Protein AF-A0A9X4DFJ0-F1 (afdb_monomer_lite)

Radius of gyration: 19.14 Å; chains: 1; bounding box: 29×57×39 Å

Foldseek 3Di:
DPDDPPPPVVCVPVVVVVVVVCCVDPVSVCVCVVPPCPVVLVVVLVCLVPDPDPDDPVNSVVVNVVSVVVVVD

Structure (mmCIF, N/CA/C/O backbone):
data_AF-A0A9X4DFJ0-F1
#
_entry.id   AF-A0A9X4DFJ0-F1
#
loop_
_atom_site.group_PDB
_atom_site.id
_atom_site.type_symbol
_atom_site.label_atom_id
_atom_site.label_alt_id
_atom_site.label_comp_id
_atom_site.label_asym_id
_atom_site.label_entity_id
_atom_site.label_seq_id
_atom_site.pdbx_PDB_ins_code
_atom_site.Cartn_x
_atom_site.Cartn_y
_atom_site.Cartn_z
_atom_site.occupancy
_atom_site.B_iso_or_equiv
_atom_site.auth_seq_id
_atom_site.auth_comp_id
_atom_site.auth_asym_id
_atom_site.auth_atom_id
_atom_site.pdbx_PDB_model_num
ATOM 1 N N . MET A 1 1 ? 16.614 -45.799 10.846 1.00 35.94 1 MET A N 1
ATOM 2 C CA . MET A 1 1 ? 16.738 -44.473 11.492 1.00 35.94 1 MET A CA 1
ATOM 3 C C . MET A 1 1 ? 15.397 -43.758 11.417 1.00 35.94 1 MET A C 1
ATOM 5 O O . MET A 1 1 ? 14.952 -43.446 10.321 1.00 35.94 1 MET A O 1
ATOM 9 N N . ALA A 1 2 ? 14.725 -43.559 12.553 1.00 44.28 2 ALA A N 1
ATOM 10 C CA . ALA A 1 2 ? 13.495 -42.775 12.627 1.00 44.28 2 ALA A CA 1
ATOM 11 C C . ALA A 1 2 ? 13.869 -41.287 12.622 1.00 44.28 2 ALA A C 1
ATOM 13 O O . ALA A 1 2 ? 14.330 -40.751 13.626 1.00 44.28 2 ALA A O 1
ATOM 14 N N . ILE A 1 3 ? 13.741 -40.645 11.463 1.00 46.56 3 ILE A N 1
ATOM 15 C CA . ILE A 1 3 ? 13.966 -39.206 11.320 1.00 46.56 3 ILE A CA 1
ATOM 16 C C . ILE A 1 3 ? 12.913 -38.500 12.177 1.00 46.56 3 ILE A C 1
ATOM 18 O O . ILE A 1 3 ? 11.713 -38.739 12.030 1.00 46.56 3 ILE A O 1
ATOM 22 N N . ALA A 1 4 ? 13.388 -37.689 13.118 1.00 50.88 4 ALA A N 1
ATOM 23 C CA . ALA A 1 4 ? 12.623 -37.017 14.153 1.00 50.88 4 ALA A CA 1
ATOM 24 C C . ALA A 1 4 ? 11.439 -36.197 13.598 1.00 50.88 4 ALA A C 1
ATOM 26 O O . ALA A 1 4 ? 11.544 -34.999 13.359 1.00 50.88 4 ALA A O 1
ATOM 27 N N . ARG A 1 5 ? 10.258 -36.815 13.477 1.00 48.03 5 ARG A N 1
ATOM 28 C CA . ARG A 1 5 ? 8.966 -36.124 13.291 1.00 48.03 5 ARG A CA 1
ATOM 29 C C . ARG A 1 5 ? 8.414 -35.610 14.628 1.00 48.03 5 ARG A C 1
ATOM 31 O O . ARG A 1 5 ? 7.258 -35.855 14.957 1.00 48.03 5 ARG A O 1
ATOM 38 N N . LYS A 1 6 ? 9.246 -34.959 15.446 1.00 45.09 6 LYS A N 1
ATOM 39 C CA . LYS A 1 6 ? 8.838 -34.488 16.784 1.00 45.09 6 LYS A CA 1
ATOM 40 C C . LYS A 1 6 ? 9.263 -33.055 17.120 1.00 45.09 6 LYS A C 1
ATOM 42 O O . LYS A 1 6 ? 9.171 -32.676 18.276 1.00 45.09 6 LYS A O 1
ATOM 47 N N . ASN A 1 7 ? 9.664 -32.241 16.139 1.00 46.41 7 ASN A N 1
ATOM 48 C CA . ASN A 1 7 ? 10.038 -30.840 16.402 1.00 46.41 7 ASN A CA 1
ATOM 49 C C . ASN A 1 7 ? 9.175 -29.789 15.682 1.00 46.41 7 ASN A C 1
ATOM 51 O O . ASN A 1 7 ? 9.264 -28.614 16.017 1.00 46.41 7 ASN A O 1
ATOM 55 N N . SER A 1 8 ? 8.290 -30.166 14.756 1.00 47.75 8 SER A N 1
ATOM 56 C CA . SER A 1 8 ? 7.474 -29.202 13.995 1.00 47.75 8 SER A CA 1
ATOM 57 C C . SER A 1 8 ? 6.138 -28.820 14.653 1.00 47.75 8 SER A C 1
ATOM 59 O O . SER A 1 8 ? 5.571 -27.789 14.312 1.00 47.75 8 SER A O 1
ATOM 61 N N . TYR A 1 9 ? 5.651 -29.584 15.638 1.00 47.09 9 TYR A N 1
ATOM 62 C CA . TYR A 1 9 ? 4.385 -29.293 16.339 1.00 47.09 9 TYR A CA 1
ATOM 63 C C . TYR A 1 9 ? 4.528 -28.360 17.552 1.00 47.09 9 TYR A C 1
ATOM 65 O O . TYR A 1 9 ? 3.525 -27.917 18.108 1.00 47.09 9 TYR A O 1
ATOM 73 N N . HIS A 1 10 ? 5.755 -28.054 17.988 1.00 46.47 10 HIS A N 1
ATOM 74 C CA . HIS A 1 10 ? 5.968 -27.171 19.141 1.00 46.47 10 HIS A CA 1
ATOM 75 C C . HIS A 1 10 ? 6.068 -25.691 18.743 1.00 46.47 10 HIS A C 1
ATOM 77 O O . HIS A 1 10 ? 5.640 -24.823 19.505 1.00 46.47 10 HIS A O 1
ATOM 83 N N . ALA A 1 11 ? 6.534 -25.417 17.518 1.00 48.34 11 ALA A N 1
ATOM 84 C CA . ALA A 1 11 ? 6.467 -24.092 16.905 1.00 48.34 11 ALA A CA 1
ATOM 85 C C . ALA A 1 11 ? 5.015 -23.687 16.582 1.00 48.34 11 ALA A C 1
ATOM 87 O O . ALA A 1 11 ? 4.664 -22.519 16.665 1.00 48.34 11 ALA A O 1
ATOM 88 N N . SER A 1 12 ? 4.122 -24.645 16.306 1.00 52.91 12 SER A N 1
ATOM 89 C CA . SER A 1 12 ? 2.753 -24.342 15.867 1.00 52.91 12 SER A CA 1
ATOM 90 C C . SER A 1 12 ? 1.777 -23.973 16.986 1.00 52.91 12 SER A C 1
ATOM 92 O O . SER A 1 12 ? 0.678 -23.541 16.675 1.00 52.91 12 SER A O 1
ATOM 94 N N . LYS A 1 13 ? 2.116 -24.162 18.270 1.00 51.91 13 LYS A N 1
ATOM 95 C CA . LYS A 1 13 ? 1.253 -23.748 19.396 1.00 51.91 13 LYS A CA 1
ATOM 96 C C . LYS A 1 13 ? 1.705 -22.447 20.034 1.00 51.91 13 LYS A C 1
ATOM 98 O O . LYS A 1 13 ? 0.860 -21.612 20.315 1.00 51.91 13 LYS A O 1
ATOM 103 N N . SER A 1 14 ? 3.011 -22.271 20.231 1.00 53.25 14 SER A N 1
ATOM 104 C CA . SER A 1 14 ? 3.549 -21.038 20.813 1.00 53.25 14 SER A CA 1
ATOM 105 C C . SER A 1 14 ? 3.404 -19.867 19.846 1.00 53.25 14 SER A C 1
ATOM 107 O O . SER A 1 14 ? 2.924 -18.819 20.250 1.00 53.25 14 SER A O 1
ATOM 109 N N . THR A 1 15 ? 3.701 -20.056 18.557 1.00 57.28 15 THR A N 1
ATOM 110 C CA . THR A 1 15 ? 3.497 -19.005 17.554 1.00 57.28 15 THR A CA 1
ATOM 111 C C . THR A 1 15 ? 2.014 -18.661 17.403 1.00 57.28 15 THR A C 1
ATOM 113 O O . THR A 1 15 ? 1.666 -17.486 17.406 1.00 57.28 15 THR A O 1
ATOM 116 N N . LEU A 1 16 ? 1.121 -19.659 17.369 1.00 54.78 16 LEU A N 1
ATOM 117 C CA . LEU A 1 16 ? -0.326 -19.418 17.295 1.00 54.78 16 LEU A CA 1
ATOM 118 C C . LEU A 1 16 ? -0.867 -18.751 18.564 1.00 54.78 16 LEU A C 1
ATOM 120 O O . LEU A 1 16 ? -1.697 -17.859 18.461 1.00 54.78 16 LEU A O 1
ATOM 124 N N . SER A 1 17 ? -0.400 -19.149 19.754 1.00 56.38 17 SER A N 1
ATOM 125 C CA . SER A 1 17 ? -0.827 -18.509 21.000 1.00 56.38 17 SER A CA 1
ATOM 126 C C . SER A 1 17 ? -0.324 -17.075 21.089 1.00 56.38 17 SER A C 1
ATOM 128 O O . SER A 1 17 ? -1.058 -16.230 21.584 1.00 56.38 17 SER A O 1
ATOM 130 N N . THR A 1 18 ? 0.885 -16.788 20.597 1.00 59.81 18 THR A N 1
ATOM 131 C CA . THR A 1 18 ? 1.411 -15.422 20.494 1.00 59.81 18 THR A CA 1
ATOM 132 C C . THR A 1 18 ? 0.579 -14.592 19.523 1.00 59.81 18 THR A C 1
ATOM 134 O O . THR A 1 18 ? 0.182 -13.492 19.882 1.00 59.81 18 THR A O 1
ATOM 137 N N . TYR A 1 19 ? 0.223 -15.124 1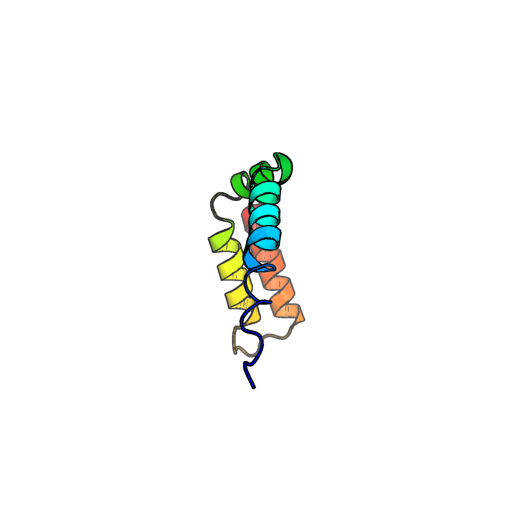8.348 1.00 56.47 19 TYR A N 1
ATOM 138 C CA . TYR A 1 19 ? -0.704 -14.446 17.435 1.00 56.47 19 TYR A CA 1
ATOM 139 C C . TYR A 1 19 ? -2.070 -14.193 18.088 1.00 56.47 19 TYR A C 1
ATOM 141 O O . TYR A 1 19 ? -2.573 -13.082 17.994 1.00 56.47 19 TYR A O 1
ATOM 149 N N . ILE A 1 20 ? -2.635 -15.172 18.806 1.00 59.41 20 ILE A N 1
ATOM 150 C CA . ILE A 1 20 ? -3.915 -15.015 19.519 1.00 59.41 20 ILE A CA 1
ATOM 151 C C . ILE A 1 20 ? -3.822 -13.921 20.592 1.00 59.41 20 ILE A C 1
ATOM 153 O O . ILE A 1 20 ? -4.703 -13.069 20.646 1.00 59.41 20 ILE A O 1
ATOM 157 N N . HIS A 1 21 ? -2.756 -13.898 21.400 1.00 60.47 21 HIS A N 1
ATOM 158 C CA . HIS A 1 21 ? -2.563 -12.868 22.429 1.00 60.47 21 HIS A CA 1
ATOM 159 C C . HIS A 1 21 ? -2.356 -11.480 21.819 1.00 60.47 21 HIS A C 1
ATOM 161 O O . HIS A 1 21 ? -2.963 -10.524 22.284 1.00 60.47 21 HIS A O 1
ATOM 167 N N . LEU A 1 22 ? -1.570 -11.369 20.744 1.00 58.94 22 LEU A N 1
ATOM 168 C CA . LEU A 1 22 ? -1.391 -10.109 20.019 1.00 58.94 22 LEU A CA 1
ATOM 169 C C . LEU A 1 22 ? -2.712 -9.626 19.415 1.00 58.94 22 LEU A C 1
ATOM 171 O O . LEU A 1 22 ? -3.021 -8.449 19.476 1.00 58.94 22 LEU A O 1
ATOM 175 N N . THR A 1 23 ? -3.554 -10.522 18.900 1.00 58.31 23 THR A N 1
ATOM 176 C CA . THR A 1 23 ? -4.892 -10.138 18.426 1.00 58.31 23 THR A CA 1
ATOM 177 C C . THR A 1 23 ? -5.890 -9.859 19.550 1.00 58.31 23 THR A C 1
ATOM 179 O O . THR A 1 23 ? -6.995 -9.433 19.256 1.00 58.31 23 THR A O 1
ATOM 182 N N . GLN A 1 24 ? -5.571 -10.110 20.818 1.00 66.3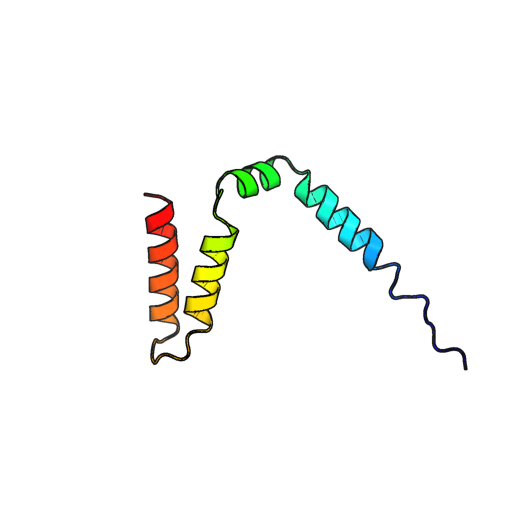8 24 GLN A N 1
ATOM 183 C CA . GLN A 1 24 ? -6.424 -9.751 21.963 1.00 66.38 24 GLN A CA 1
ATOM 184 C C . GLN A 1 24 ? -5.965 -8.466 22.651 1.00 66.38 24 GLN A C 1
ATOM 186 O O . GLN A 1 24 ? -6.686 -7.936 23.496 1.00 66.38 24 GLN A O 1
ATOM 191 N N . ASP A 1 25 ? -4.785 -7.976 22.286 1.00 73.44 25 ASP A N 1
ATOM 192 C CA . ASP A 1 25 ? -4.279 -6.693 22.727 1.00 73.44 25 ASP A CA 1
ATOM 193 C C . ASP A 1 25 ? -5.213 -5.574 22.245 1.00 73.44 25 ASP A C 1
ATOM 195 O O . ASP A 1 25 ? -5.618 -5.538 21.080 1.00 73.44 25 ASP A O 1
ATOM 199 N N . ALA A 1 26 ? -5.607 -4.699 23.170 1.00 67.81 26 ALA A N 1
ATOM 200 C CA . ALA A 1 26 ? -6.584 -3.652 22.905 1.00 67.81 26 ALA A CA 1
ATOM 201 C C . ALA A 1 26 ? -6.056 -2.620 21.900 1.00 67.81 26 ALA A C 1
ATOM 203 O O . ALA A 1 26 ? -6.819 -2.187 21.042 1.00 67.81 26 ALA A O 1
ATOM 204 N N . GLU A 1 27 ? -4.761 -2.295 21.937 1.00 66.31 27 GLU A N 1
ATOM 205 C CA . GLU A 1 27 ? -4.148 -1.374 20.978 1.00 66.31 27 GLU A CA 1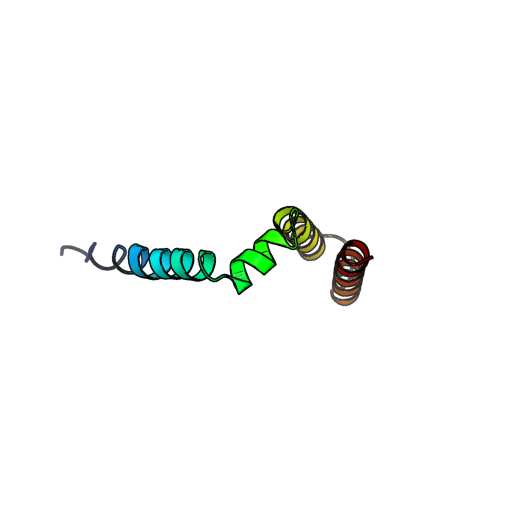
ATOM 206 C C . GLU A 1 27 ? -4.082 -2.010 19.588 1.00 66.31 27 GLU A C 1
ATOM 208 O O . GLU A 1 27 ? -4.415 -1.369 18.593 1.00 66.31 27 GLU A O 1
ATOM 213 N N . ILE A 1 28 ? -3.734 -3.297 19.501 1.00 64.31 28 ILE A N 1
ATOM 214 C CA . ILE A 1 28 ? -3.723 -4.023 18.221 1.00 64.31 28 ILE A CA 1
ATOM 215 C C . ILE A 1 28 ? -5.143 -4.174 17.667 1.00 64.31 28 ILE A C 1
ATOM 217 O O . ILE A 1 28 ? -5.359 -4.014 16.467 1.00 64.31 28 ILE A O 1
ATOM 221 N N . GLN A 1 29 ? -6.129 -4.449 18.519 1.00 63.59 29 GLN A N 1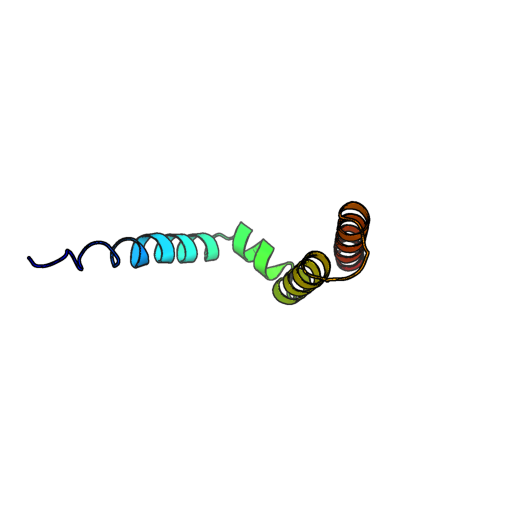
ATOM 222 C CA . GLN A 1 29 ? -7.538 -4.486 18.134 1.00 63.59 29 GLN A CA 1
ATOM 223 C C . GLN A 1 29 ? -8.035 -3.125 17.660 1.00 63.59 29 GLN A C 1
ATOM 225 O O . GLN A 1 29 ? -8.775 -3.071 16.682 1.00 63.59 29 GLN A O 1
ATOM 230 N N . ASP A 1 30 ? -7.625 -2.038 18.303 1.00 64.44 30 ASP A N 1
ATOM 231 C CA . ASP A 1 30 ? -7.993 -0.689 17.886 1.00 64.44 30 ASP A CA 1
ATOM 232 C C . ASP A 1 30 ? -7.333 -0.318 16.556 1.00 64.44 30 ASP A C 1
ATOM 234 O O . ASP A 1 30 ? -8.006 0.238 15.695 1.00 64.44 30 ASP A O 1
ATOM 238 N N . ILE A 1 31 ? -6.087 -0.735 16.306 1.00 62.94 31 ILE A N 1
ATOM 239 C CA . ILE A 1 31 ? -5.432 -0.603 14.993 1.00 62.94 31 ILE A CA 1
ATOM 240 C C . ILE A 1 31 ? -6.174 -1.418 13.919 1.00 62.94 31 ILE A C 1
ATOM 242 O O . ILE A 1 31 ? -6.452 -0.911 12.832 1.00 62.94 31 ILE A O 1
ATOM 246 N N . LEU A 1 32 ? -6.535 -2.671 14.218 1.00 59.00 32 LEU A N 1
ATOM 247 C CA . LEU A 1 32 ? -7.267 -3.546 13.295 1.00 59.00 32 LEU A CA 1
ATOM 248 C C . LEU A 1 32 ? -8.699 -3.057 13.024 1.00 59.00 32 LEU A C 1
ATOM 250 O O . LEU A 1 32 ? -9.222 -3.279 11.935 1.00 59.00 32 LEU A O 1
ATOM 254 N N . LYS A 1 33 ? -9.337 -2.392 13.993 1.00 63.47 33 LYS A N 1
ATOM 255 C CA . LYS A 1 33 ? -10.668 -1.780 13.852 1.00 63.47 33 LYS A CA 1
ATOM 256 C C . LYS A 1 33 ? -10.622 -0.403 13.190 1.00 63.47 33 LYS A C 1
ATOM 258 O O . LYS A 1 33 ? -11.599 -0.028 12.548 1.00 63.47 33 LYS A O 1
ATOM 263 N N . ALA A 1 34 ? -9.527 0.342 13.354 1.00 65.06 34 ALA A N 1
ATOM 264 C CA . ALA A 1 34 ? -9.352 1.684 12.800 1.00 65.06 34 ALA A CA 1
ATOM 265 C C . ALA A 1 34 ? -9.248 1.681 11.270 1.00 65.06 34 ALA A C 1
ATOM 267 O O . ALA A 1 34 ? -9.675 2.636 10.629 1.00 65.06 34 ALA A O 1
ATOM 268 N N . GLU A 1 35 ? -8.753 0.598 10.672 1.00 64.06 35 GLU A N 1
ATOM 269 C CA . GLU A 1 35 ? -8.791 0.386 9.225 1.00 64.06 35 GLU A CA 1
ATOM 270 C C . GLU A 1 35 ? -9.780 -0.752 8.903 1.00 64.06 35 GLU A C 1
ATOM 272 O O . GLU A 1 35 ? -9.368 -1.895 8.688 1.00 64.06 35 GLU A O 1
ATOM 277 N N . PRO A 1 36 ? -11.095 -0.471 8.784 1.00 64.25 36 PRO A N 1
ATOM 278 C CA . PRO A 1 36 ? -12.084 -1.464 8.344 1.00 64.25 36 PRO A CA 1
ATOM 279 C C . PRO A 1 36 ? -11.781 -2.042 6.948 1.00 64.25 36 PRO A C 1
ATOM 281 O O . PRO A 1 36 ? -12.405 -3.014 6.532 1.00 64.25 36 PR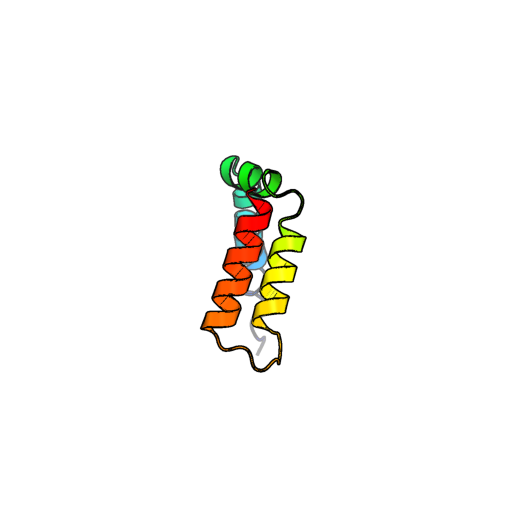O A O 1
ATOM 284 N N . ASN A 1 37 ? -10.800 -1.471 6.238 1.00 70.31 37 ASN A N 1
ATOM 285 C CA . ASN A 1 37 ? -10.288 -1.916 4.948 1.00 70.31 37 ASN A CA 1
ATOM 286 C C . ASN A 1 37 ? -8.762 -2.151 4.944 1.00 70.31 37 ASN A C 1
ATOM 288 O O . ASN A 1 37 ? -8.168 -2.128 3.866 1.00 70.31 37 ASN A O 1
ATOM 292 N N . ALA A 1 38 ? -8.138 -2.436 6.098 1.00 72.25 38 ALA A N 1
ATOM 293 C CA . ALA A 1 38 ? -6.695 -2.717 6.222 1.00 72.25 38 ALA A CA 1
ATOM 294 C C . ALA A 1 38 ? -6.208 -3.720 5.175 1.00 72.25 38 ALA A C 1
ATOM 296 O O . ALA A 1 38 ? -5.194 -3.521 4.509 1.00 72.25 38 ALA A O 1
ATOM 297 N N . SER A 1 39 ? -6.980 -4.791 4.980 1.00 77.56 39 SER A N 1
ATOM 298 C CA . SER A 1 39 ? -6.680 -5.819 3.985 1.00 77.56 39 SER A CA 1
ATOM 299 C C . SER A 1 39 ? -6.654 -5.264 2.555 1.00 77.56 39 SER A C 1
ATOM 301 O O . SER A 1 39 ? -5.770 -5.627 1.782 1.00 77.56 39 SER A O 1
ATOM 303 N N . THR A 1 40 ? -7.569 -4.357 2.210 1.00 83.00 40 THR A N 1
ATOM 304 C CA . THR A 1 40 ? -7.633 -3.704 0.895 1.00 83.00 40 THR A CA 1
ATOM 305 C C . THR A 1 40 ? -6.464 -2.743 0.696 1.00 83.00 40 THR A C 1
ATOM 307 O O . THR A 1 40 ? -5.854 -2.731 -0.372 1.00 83.00 40 THR A O 1
ATOM 310 N N . THR A 1 41 ? -6.120 -1.963 1.723 1.00 83.44 41 THR A N 1
ATOM 311 C CA . THR A 1 41 ? -4.978 -1.040 1.694 1.00 83.44 41 THR A CA 1
ATOM 312 C C . THR A 1 41 ? -3.666 -1.806 1.518 1.00 83.44 41 THR A C 1
ATOM 314 O O . THR A 1 41 ? -2.875 -1.475 0.636 1.00 83.44 41 THR A O 1
ATOM 317 N N . LEU A 1 42 ? -3.465 -2.890 2.271 1.00 85.44 42 LEU A N 1
ATOM 318 C CA . LEU A 1 42 ? -2.288 -3.755 2.146 1.00 85.44 42 LEU A CA 1
ATOM 319 C C . LEU A 1 42 ? -2.205 -4.433 0.772 1.00 85.44 42 LEU A C 1
ATOM 321 O O . LEU A 1 42 ? -1.129 -4.486 0.181 1.00 85.44 42 LEU A O 1
ATOM 325 N N . HIS A 1 43 ? -3.333 -4.895 0.223 1.00 89.31 43 HIS A N 1
ATOM 326 C CA . HIS A 1 43 ? -3.371 -5.474 -1.121 1.00 89.31 43 HIS A CA 1
ATOM 327 C C . HIS A 1 43 ? -3.009 -4.445 -2.205 1.00 89.31 43 HIS A C 1
ATOM 329 O O . HIS A 1 43 ? -2.275 -4.754 -3.144 1.00 89.31 43 HIS A O 1
ATOM 335 N N . ALA A 1 44 ? -3.482 -3.204 -2.074 1.00 88.44 44 ALA A N 1
ATOM 336 C CA . ALA A 1 44 ? -3.129 -2.124 -2.991 1.00 88.44 44 ALA A CA 1
ATOM 337 C C . ALA A 1 44 ? -1.633 -1.763 -2.913 1.00 88.44 44 ALA A C 1
ATOM 339 O O . ALA A 1 44 ? -1.002 -1.574 -3.952 1.00 88.44 44 ALA A O 1
ATOM 340 N N . ILE A 1 45 ? -1.044 -1.741 -1.711 1.00 90.88 45 ILE A N 1
ATOM 341 C CA . ILE A 1 45 ? 0.403 -1.546 -1.527 1.00 90.88 45 ILE A CA 1
ATOM 342 C C . ILE A 1 45 ? 1.188 -2.670 -2.212 1.00 90.88 45 ILE A C 1
ATOM 344 O O . ILE A 1 45 ? 2.089 -2.384 -2.999 1.00 90.88 45 ILE A O 1
ATOM 348 N N . GLN A 1 46 ? 0.812 -3.932 -1.979 1.00 89.50 46 GLN A N 1
ATOM 349 C CA . GLN A 1 46 ? 1.457 -5.084 -2.615 1.00 89.50 46 GLN A CA 1
ATOM 350 C C . GLN A 1 46 ? 1.394 -4.985 -4.145 1.00 89.50 46 GLN A C 1
ATOM 352 O O . GLN A 1 46 ? 2.404 -5.165 -4.820 1.00 89.50 46 GLN A O 1
ATOM 357 N N . SER A 1 47 ? 0.237 -4.602 -4.695 1.00 94.50 47 SER A N 1
ATOM 358 C CA . SER A 1 47 ? 0.065 -4.417 -6.138 1.00 94.50 47 SER A CA 1
ATOM 359 C C . SER A 1 47 ? 0.964 -3.322 -6.724 1.00 94.50 47 SER A C 1
ATOM 361 O O . SER A 1 47 ? 1.349 -3.437 -7.883 1.00 94.50 47 SER A O 1
ATOM 363 N N . ILE A 1 48 ? 1.282 -2.260 -5.974 1.00 93.12 48 ILE A N 1
ATOM 364 C CA . ILE A 1 48 ? 2.201 -1.199 -6.424 1.00 93.12 48 ILE A CA 1
ATOM 365 C C . ILE A 1 48 ? 3.648 -1.700 -6.411 1.00 93.12 48 ILE A C 1
ATOM 367 O O . ILE A 1 48 ? 4.402 -1.430 -7.345 1.00 93.12 48 ILE A O 1
ATOM 371 N N . VAL A 1 49 ? 4.032 -2.430 -5.362 1.00 91.81 49 VAL A N 1
ATOM 372 C CA . VAL A 1 49 ? 5.385 -2.981 -5.213 1.00 91.81 49 VAL A CA 1
ATOM 373 C C . VAL A 1 49 ? 5.674 -4.001 -6.315 1.00 91.81 49 VAL A C 1
ATOM 375 O O . VAL A 1 49 ? 6.681 -3.868 -7.015 1.00 91.81 49 VAL A O 1
ATOM 378 N N . ASP A 1 50 ? 4.755 -4.941 -6.530 1.00 93.38 50 ASP A N 1
ATOM 379 C CA . ASP A 1 50 ? 4.913 -6.051 -7.478 1.00 93.38 50 ASP A CA 1
ATOM 380 C C . ASP A 1 50 ? 4.653 -5.667 -8.937 1.00 93.38 50 ASP A C 1
ATOM 382 O O . ASP A 1 50 ? 4.881 -6.481 -9.833 1.00 93.38 50 ASP A O 1
ATOM 386 N N . ALA A 1 51 ? 4.172 -4.447 -9.202 1.00 93.31 51 ALA A N 1
ATOM 387 C CA . ALA A 1 51 ? 3.907 -4.000 -10.561 1.00 93.31 51 ALA A CA 1
ATOM 388 C C . ALA A 1 51 ? 5.172 -4.138 -11.422 1.00 93.31 51 ALA A C 1
ATOM 390 O O . ALA A 1 51 ? 6.227 -3.592 -11.094 1.00 93.31 51 ALA A O 1
ATOM 391 N N . THR A 1 52 ? 5.065 -4.853 -12.539 1.00 91.94 52 THR A N 1
ATOM 392 C CA . THR A 1 52 ? 6.154 -5.026 -13.514 1.00 91.94 52 THR A CA 1
ATOM 393 C C . THR A 1 52 ? 6.217 -3.860 -14.501 1.00 91.94 52 THR A C 1
ATOM 395 O O . THR A 1 52 ? 6.557 -4.054 -15.665 1.00 91.94 52 THR A O 1
ATOM 398 N N . ASP A 1 53 ? 5.790 -2.676 -14.070 1.00 88.81 53 ASP A N 1
ATOM 399 C CA . ASP A 1 53 ? 5.857 -1.458 -14.865 1.00 88.81 53 ASP A CA 1
ATOM 400 C C . ASP A 1 53 ? 7.233 -0.794 -14.748 1.00 88.81 53 ASP A C 1
ATOM 402 O O . ASP A 1 53 ? 8.046 -1.143 -13.892 1.00 88.81 53 ASP A O 1
ATOM 406 N N . ASP A 1 54 ? 7.488 0.183 -15.616 1.00 93.19 54 ASP A N 1
ATOM 407 C CA . ASP A 1 54 ? 8.769 0.893 -15.690 1.00 93.19 54 ASP A CA 1
ATOM 408 C C . ASP A 1 54 ? 8.983 1.889 -14.531 1.00 93.19 54 ASP A C 1
ATOM 410 O O . ASP A 1 54 ? 9.932 2.674 -14.557 1.00 93.19 54 ASP A O 1
ATOM 414 N N . ARG A 1 55 ? 8.110 1.887 -13.509 1.00 91.44 55 ARG A N 1
ATOM 415 C CA . ARG A 1 55 ? 8.224 2.801 -12.368 1.00 91.44 55 ARG A CA 1
ATOM 416 C C . ARG A 1 55 ? 9.438 2.447 -11.524 1.00 91.44 55 ARG A C 1
ATOM 418 O O . ARG A 1 55 ? 9.605 1.316 -11.061 1.00 91.44 55 ARG A O 1
ATOM 425 N N . SER A 1 56 ? 10.239 3.463 -11.244 1.00 93.50 56 SER A N 1
ATOM 426 C CA . SER A 1 56 ? 11.348 3.387 -10.302 1.00 93.50 56 SER A CA 1
ATOM 427 C C . SER A 1 56 ? 10.861 3.110 -8.868 1.00 93.50 56 SER A C 1
ATOM 429 O O . SER A 1 56 ? 9.699 3.366 -8.527 1.00 93.50 56 SER A O 1
ATOM 431 N N . PRO A 1 57 ? 11.746 2.620 -7.979 1.00 91.88 57 PRO A N 1
ATOM 432 C CA . PRO A 1 57 ? 11.417 2.446 -6.565 1.00 91.88 57 PRO A CA 1
ATOM 433 C C . PRO A 1 57 ? 10.868 3.718 -5.890 1.00 91.88 57 PRO A C 1
ATOM 435 O O . PRO A 1 57 ? 9.929 3.626 -5.099 1.00 91.88 57 PRO A O 1
ATOM 438 N N . ASP A 1 58 ? 11.387 4.899 -6.240 1.00 92.12 58 ASP A N 1
ATOM 439 C CA . ASP A 1 58 ? 10.945 6.188 -5.684 1.00 92.12 58 ASP A CA 1
ATOM 440 C C . ASP A 1 58 ? 9.534 6.585 -6.149 1.00 92.12 58 ASP A C 1
ATOM 442 O O . ASP A 1 58 ? 8.724 7.102 -5.372 1.00 92.12 58 ASP A O 1
ATOM 446 N N . GLU A 1 59 ? 9.186 6.288 -7.402 1.00 91.62 59 GLU A N 1
ATOM 447 C CA . GLU A 1 59 ? 7.832 6.502 -7.924 1.00 91.62 59 GLU A CA 1
ATOM 448 C C . GLU A 1 59 ? 6.820 5.560 -7.263 1.00 91.62 59 GLU A C 1
ATOM 450 O O . GLU A 1 59 ? 5.703 5.970 -6.931 1.00 91.62 59 GLU A O 1
ATOM 455 N N . LYS A 1 60 ? 7.215 4.308 -7.001 1.00 89.81 60 LYS A N 1
ATOM 456 C CA . LYS A 1 60 ? 6.394 3.349 -6.247 1.00 89.81 60 LYS A CA 1
ATOM 457 C C . LYS A 1 60 ? 6.181 3.803 -4.799 1.00 89.81 60 LYS A C 1
ATOM 459 O O . LYS A 1 60 ? 5.051 3.749 -4.311 1.00 89.81 60 LYS A O 1
ATOM 464 N N . LEU A 1 61 ? 7.217 4.318 -4.133 1.00 91.81 61 LEU A N 1
ATOM 465 C CA . LEU A 1 61 ? 7.110 4.874 -2.778 1.00 91.81 61 LEU A CA 1
ATOM 466 C C . LEU A 1 61 ? 6.187 6.102 -2.730 1.00 91.81 61 LEU A C 1
ATOM 468 O O . LEU A 1 61 ? 5.356 6.230 -1.825 1.00 91.81 61 LEU A O 1
ATOM 472 N N . THR A 1 62 ? 6.287 6.977 -3.732 1.00 93.38 62 THR A N 1
ATOM 473 C CA . THR A 1 62 ? 5.411 8.148 -3.875 1.00 93.38 62 THR A CA 1
ATOM 474 C C . THR A 1 62 ? 3.948 7.725 -4.027 1.00 93.38 62 THR A C 1
ATOM 476 O O . THR A 1 62 ? 3.073 8.258 -3.343 1.00 93.38 62 THR A O 1
ATOM 479 N N . ALA A 1 63 ? 3.674 6.712 -4.855 1.00 92.00 63 ALA A N 1
ATOM 480 C CA . ALA A 1 63 ? 2.329 6.172 -5.050 1.00 92.00 63 ALA A CA 1
ATOM 481 C C . ALA A 1 63 ? 1.744 5.543 -3.770 1.00 92.00 63 ALA A C 1
ATOM 483 O O . ALA A 1 63 ? 0.573 5.761 -3.460 1.00 92.00 63 ALA A O 1
ATOM 484 N N . ILE A 1 64 ? 2.551 4.807 -2.996 1.00 91.94 64 ILE A N 1
ATOM 485 C CA . ILE A 1 64 ? 2.139 4.247 -1.696 1.00 91.94 64 ILE A CA 1
ATOM 486 C C . ILE A 1 64 ? 1.819 5.365 -0.697 1.00 91.94 64 ILE A C 1
ATOM 488 O O . ILE A 1 64 ? 0.801 5.313 -0.010 1.00 91.94 64 ILE A O 1
ATOM 492 N N . THR A 1 65 ? 2.653 6.404 -0.643 1.00 91.00 65 THR A N 1
ATOM 493 C CA . THR A 1 65 ? 2.435 7.548 0.254 1.00 91.00 65 THR A CA 1
ATOM 494 C C . THR A 1 65 ? 1.132 8.275 -0.084 1.00 91.00 65 THR A C 1
ATOM 496 O O . THR A 1 65 ? 0.343 8.560 0.815 1.00 91.00 65 THR A O 1
ATOM 499 N N . ALA A 1 66 ? 0.860 8.505 -1.372 1.00 91.88 66 ALA A N 1
ATOM 500 C CA . ALA A 1 66 ? -0.388 9.111 -1.832 1.00 91.88 66 ALA A CA 1
ATOM 501 C C . ALA A 1 66 ? -1.618 8.247 -1.493 1.00 91.88 66 ALA A C 1
ATOM 503 O O . ALA A 1 66 ? -2.636 8.774 -1.046 1.00 91.88 66 ALA A O 1
ATOM 504 N N . LEU A 1 67 ? -1.517 6.921 -1.648 1.00 89.25 67 LEU A N 1
ATOM 505 C CA . LEU A 1 67 ? -2.574 5.975 -1.275 1.00 89.25 67 LEU A CA 1
ATOM 506 C C . LEU A 1 67 ? -2.916 6.053 0.222 1.00 89.25 67 LEU A C 1
ATOM 508 O O . LEU A 1 67 ? -4.094 6.058 0.577 1.00 89.25 67 LEU A O 1
ATOM 512 N N . ILE A 1 68 ? -1.900 6.123 1.089 1.00 86.38 68 ILE A N 1
ATOM 513 C CA . ILE A 1 68 ? -2.081 6.244 2.543 1.00 86.38 68 ILE A CA 1
ATOM 514 C C . ILE A 1 68 ? -2.675 7.612 2.896 1.00 86.38 68 ILE A C 1
ATOM 516 O O . ILE A 1 68 ? -3.628 7.687 3.665 1.00 86.38 68 ILE A O 1
ATOM 520 N N . GLN A 1 69 ? -2.172 8.699 2.307 1.00 85.81 69 GLN A N 1
ATOM 521 C CA . GLN A 1 69 ? -2.707 10.043 2.546 1.00 85.81 69 GLN A CA 1
ATOM 522 C C . GLN A 1 69 ? -4.185 10.158 2.150 1.00 85.81 69 GLN A C 1
ATOM 524 O O . GLN A 1 69 ? -4.972 10.717 2.910 1.00 85.81 69 GLN A O 1
ATOM 529 N N . ALA A 1 70 ? -4.581 9.564 1.022 1.00 85.69 70 ALA A N 1
ATOM 530 C CA . ALA A 1 70 ? -5.967 9.537 0.552 1.00 85.69 70 ALA A CA 1
ATOM 531 C C . ALA A 1 70 ? -6.925 8.734 1.456 1.00 85.69 70 ALA A C 1
ATOM 533 O O . ALA A 1 70 ? -8.137 8.845 1.313 1.00 85.69 70 ALA A O 1
ATOM 534 N N . LYS A 1 71 ? -6.404 7.887 2.352 1.00 76.25 71 LYS A N 1
ATOM 535 C CA . LYS A 1 71 ? -7.190 7.153 3.360 1.00 76.25 71 LYS A CA 1
ATOM 536 C C . LYS A 1 71 ? -7.348 7.933 4.667 1.00 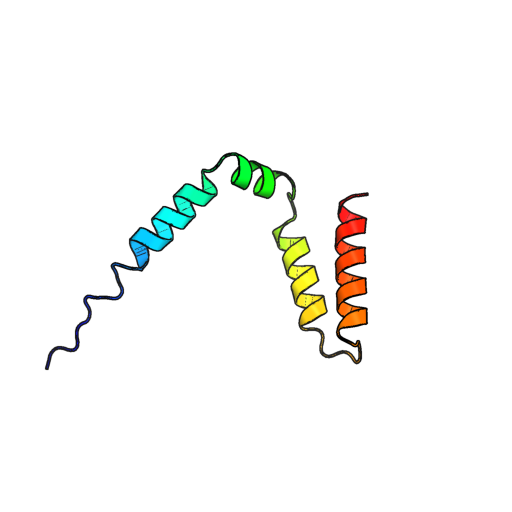76.25 71 LYS A C 1
ATOM 538 O O . LYS A 1 71 ? -8.262 7.650 5.431 1.00 76.25 71 LYS A O 1
ATOM 543 N N . LEU A 1 72 ? -6.440 8.873 4.924 1.00 72.81 72 LEU A N 1
ATOM 544 C CA . LEU A 1 72 ? -6.403 9.705 6.128 1.00 72.81 72 LEU A CA 1
ATOM 545 C C . LEU A 1 72 ? -7.106 11.061 5.948 1.00 72.81 72 LEU A C 1
ATOM 547 O O . LEU A 1 72 ? -7.185 11.826 6.909 1.00 72.81 72 LEU A O 1
ATOM 551 N N . SER A 1 73 ? -7.561 11.370 4.730 1.00 59.28 73 SER A N 1
ATOM 552 C CA . SER A 1 73 ? -8.303 12.587 4.367 1.00 59.28 73 SER A CA 1
ATOM 553 C C . SER A 1 73 ? -9.791 12.302 4.203 1.00 59.28 73 SER A C 1
ATOM 555 O O . SER A 1 73 ? -10.573 13.222 4.530 1.00 59.28 73 SER A O 1
#

Secondary structure (DSSP, 8-state):
----TTSHHHHHHHHHHHHHHHTT-HHHHHHHHH-TTHHHHHHHHHHHHS--SS--HHHHHHHHHHHHHHHH-

Sequence (73 aa):
MAIARKNSYHASKSTLSTYIHLTQDAEIQDILKAEPNASTTLHAIQSIVDATDDRSPDEKLTAITALIQAKLS

Organism: NCBI:txid2219225

pLDDT: mean 72.05, std 17.4, range [35.94, 94.5]